Protein AF-A0A8B6HFY7-F1 (afdb_monomer)

Mean predicted aligned error: 15.58 Å

Foldseek 3Di:
DPVVVVVVCVVCVPVVVVVLVVLQVVQQPDFDDDPNDGHDRPDGDPVSSVCVVVVVVVVVVVVVVVVVVVVVVVCVVVVVCVVVVVVVVVVVVVVVVVVVCVVVVVVVVVVVVVVPD

Solvent-accessible surface area (backbone atoms only — not comparable to full-atom values): 6717 Å² total; per-residue (Å²): 142,57,69,69,58,52,55,53,48,58,65,46,63,53,57,49,58,51,52,53,50,54,55,54,63,74,31,48,75,41,65,38,68,63,84,98,38,87,51,61,70,72,41,66,43,67,68,61,46,51,51,52,53,52,48,51,54,50,49,51,51,50,51,50,50,49,50,52,51,49,51,49,54,50,46,66,70,47,51,79,58,54,58,58,62,57,51,54,56,53,53,55,50,53,56,52,49,52,52,52,52,55,51,50,56,52,52,60,55,58,59,60,68,66,76,80,116

Radius of gyration: 33.0 Å; Cα contacts (8 Å, |Δi|>4): 40; chains: 1; bounding box: 89×26×72 Å

pLDDT: mean 79.04, std 12.23, range [49.28, 96.94]

Sequence (117 aa):
MGLQSTVVSLLAAIPIPIIFGKIIDTTCLIWSSGHNKKGACALYNIEDLRFRMVGTAILYKFVALGFTLLALKLVWNINDWGDLWKGKSLRKNEDEVKLVVSANGHDANKGRQNEDK

Structure (mmCIF, N/CA/C/O backbone):
data_AF-A0A8B6HFY7-F1
#
_entry.id   AF-A0A8B6HFY7-F1
#
loop_
_atom_site.group_PDB
_atom_site.id
_atom_site.type_symbol
_atom_site.label_atom_id
_atom_site.label_alt_id
_atom_site.label_comp_id
_atom_site.label_asym_id
_atom_site.label_entity_id
_atom_site.label_seq_id
_atom_site.pdbx_PDB_ins_code
_atom_site.Cartn_x
_atom_site.Cartn_y
_atom_site.Cartn_z
_atom_site.occupancy
_atom_site.B_iso_or_equiv
_atom_site.auth_seq_id
_atom_site.auth_comp_id
_atom_site.auth_asym_id
_atom_site.auth_atom_id
_atom_site.pdbx_PDB_model_num
ATOM 1 N N . MET A 1 1 ? 22.810 1.711 -3.690 1.00 63.22 1 MET A N 1
ATOM 2 C CA . MET A 1 1 ? 21.508 1.265 -3.148 1.00 63.22 1 MET A CA 1
ATOM 3 C C . MET A 1 1 ? 21.465 1.614 -1.664 1.00 63.22 1 MET A C 1
ATOM 5 O O . MET A 1 1 ? 22.019 0.881 -0.866 1.00 63.22 1 MET A O 1
ATOM 9 N N . GLY A 1 2 ? 20.948 2.780 -1.282 1.00 78.00 2 GLY A N 1
ATOM 10 C CA . GLY A 1 2 ? 20.935 3.198 0.131 1.00 78.00 2 GLY A CA 1
ATOM 11 C C . GLY A 1 2 ? 19.910 4.298 0.353 1.00 78.00 2 GLY A C 1
ATOM 12 O O . GLY A 1 2 ? 18.878 4.069 0.968 1.00 78.00 2 GLY A O 1
ATOM 13 N N . LEU A 1 3 ? 20.110 5.437 -0.312 1.00 82.06 3 LEU A N 1
ATOM 14 C CA . LEU A 1 3 ? 19.183 6.569 -0.261 1.00 82.06 3 LEU A CA 1
ATOM 15 C C . LEU A 1 3 ? 17.775 6.234 -0.792 1.00 82.06 3 LEU A C 1
ATOM 17 O O . LEU A 1 3 ? 16.782 6.644 -0.201 1.00 82.06 3 LEU A O 1
ATOM 21 N N . GLN A 1 4 ? 17.678 5.440 -1.866 1.00 82.00 4 GLN A N 1
ATOM 22 C CA . GLN A 1 4 ? 16.394 5.033 -2.453 1.00 82.00 4 GLN A CA 1
ATOM 23 C C . GLN A 1 4 ? 15.517 4.252 -1.461 1.00 82.00 4 GLN A C 1
ATOM 25 O O . GLN A 1 4 ? 14.312 4.476 -1.409 1.00 82.00 4 GLN A O 1
ATOM 30 N N . SER A 1 5 ? 16.112 3.376 -0.645 1.00 80.75 5 SER A N 1
ATOM 31 C CA . SER A 1 5 ? 15.367 2.627 0.371 1.00 80.75 5 SER A CA 1
ATOM 32 C C . SER A 1 5 ? 14.883 3.548 1.487 1.00 80.75 5 SER A C 1
ATOM 34 O O . SER A 1 5 ? 13.749 3.420 1.932 1.00 80.75 5 SER A O 1
ATOM 36 N N . THR A 1 6 ? 15.713 4.499 1.921 1.00 84.44 6 THR A N 1
ATOM 37 C CA . THR A 1 6 ? 15.365 5.426 3.003 1.00 84.44 6 THR A CA 1
ATOM 38 C C . THR A 1 6 ? 14.215 6.351 2.612 1.00 84.44 6 THR A C 1
ATOM 40 O O . THR A 1 6 ? 13.288 6.535 3.396 1.00 84.44 6 THR A O 1
ATOM 43 N N . VAL A 1 7 ? 14.231 6.888 1.386 1.00 83.88 7 VAL A N 1
ATOM 44 C CA . VAL A 1 7 ? 13.169 7.774 0.877 1.00 83.88 7 VAL A CA 1
ATOM 45 C C . VAL A 1 7 ? 11.838 7.029 0.753 1.00 83.88 7 VAL A C 1
ATOM 47 O O . VAL A 1 7 ? 10.808 7.543 1.181 1.00 83.88 7 VAL A O 1
ATOM 50 N N . VAL A 1 8 ? 11.851 5.795 0.239 1.00 81.75 8 VAL A N 1
ATOM 51 C CA . VAL A 1 8 ? 10.641 4.961 0.154 1.00 81.75 8 VAL A CA 1
ATOM 52 C C . VAL A 1 8 ? 10.100 4.632 1.548 1.00 81.75 8 VAL A C 1
ATOM 54 O O . VAL A 1 8 ? 8.897 4.742 1.769 1.00 81.75 8 VAL A O 1
ATOM 57 N N . SER A 1 9 ? 10.968 4.300 2.507 1.00 82.19 9 SER A N 1
ATOM 58 C CA . SER A 1 9 ? 10.559 4.035 3.890 1.00 82.19 9 SER A CA 1
ATOM 59 C C . SER A 1 9 ? 9.958 5.263 4.572 1.00 82.19 9 SER A C 1
ATOM 61 O O . SER A 1 9 ? 8.936 5.133 5.235 1.00 82.19 9 SER A O 1
ATOM 63 N N . LEU A 1 10 ? 10.531 6.456 4.384 1.00 84.50 10 LEU A N 1
ATOM 64 C CA . LEU A 1 10 ? 9.985 7.715 4.914 1.00 84.50 10 LEU A CA 1
ATOM 65 C C . LEU A 1 10 ? 8.591 8.012 4.351 1.00 84.50 10 LEU A C 1
ATOM 67 O O . LEU A 1 10 ? 7.672 8.345 5.099 1.00 84.50 10 LEU A O 1
ATOM 71 N N . LEU A 1 11 ? 8.421 7.846 3.040 1.00 78.19 11 LEU A N 1
ATOM 72 C CA . LEU A 1 11 ? 7.145 8.082 2.371 1.00 78.19 11 LEU A CA 1
ATOM 73 C C . LEU A 1 11 ? 6.101 7.008 2.681 1.00 78.19 11 LEU A C 1
ATOM 75 O O . LEU A 1 11 ? 4.919 7.314 2.628 1.00 78.19 11 LEU A O 1
ATOM 79 N N . ALA A 1 12 ? 6.501 5.780 3.014 1.00 79.69 12 ALA A N 1
ATOM 80 C CA . ALA A 1 12 ? 5.594 4.717 3.446 1.00 79.69 12 ALA A CA 1
ATOM 81 C C . ALA A 1 12 ? 5.246 4.815 4.944 1.00 79.69 12 ALA A C 1
ATOM 83 O O .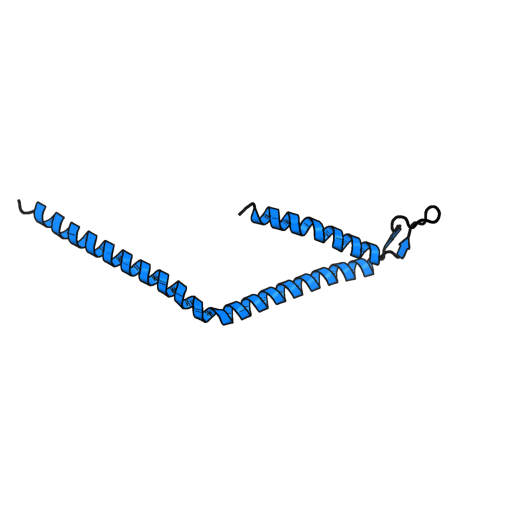 ALA A 1 12 ? 4.124 4.500 5.340 1.00 79.69 12 ALA A O 1
ATOM 84 N N . ALA A 1 13 ? 6.168 5.300 5.777 1.00 79.56 13 ALA A N 1
ATOM 85 C CA . ALA A 1 13 ? 6.014 5.352 7.229 1.00 79.56 13 ALA A CA 1
ATOM 86 C C . ALA A 1 13 ? 4.933 6.325 7.714 1.00 79.56 13 ALA A C 1
ATOM 88 O O . ALA A 1 13 ? 4.457 6.164 8.827 1.00 79.56 13 ALA A O 1
ATOM 89 N N . ILE A 1 14 ? 4.536 7.315 6.914 1.00 84.00 14 ILE A N 1
ATOM 90 C CA . ILE A 1 14 ? 3.477 8.280 7.252 1.00 84.00 14 ILE A CA 1
ATOM 91 C C . ILE A 1 14 ? 2.075 7.799 6.823 1.00 84.00 14 ILE A C 1
ATOM 93 O O . ILE A 1 14 ? 1.173 7.779 7.661 1.00 84.00 14 ILE A O 1
ATOM 97 N N . PRO A 1 15 ? 1.829 7.380 5.566 1.00 79.56 15 PRO A N 1
ATOM 98 C CA . PRO A 1 15 ? 0.497 6.972 5.128 1.00 79.56 15 PRO A CA 1
ATOM 99 C C . PRO A 1 15 ? 0.028 5.683 5.801 1.00 79.56 15 PRO A C 1
ATOM 101 O O . PRO A 1 15 ? -1.166 5.549 6.051 1.00 79.56 15 PRO A O 1
ATOM 104 N N . ILE A 1 16 ? 0.938 4.761 6.136 1.00 81.19 16 ILE A N 1
ATOM 105 C CA . ILE A 1 16 ? 0.596 3.510 6.824 1.00 81.19 16 ILE A CA 1
ATOM 106 C C . ILE A 1 16 ? -0.106 3.803 8.166 1.00 81.19 16 ILE A C 1
ATOM 108 O O . ILE A 1 16 ? -1.292 3.497 8.276 1.00 81.19 16 ILE A O 1
ATOM 112 N N . PRO A 1 17 ? 0.519 4.449 9.168 1.00 82.19 17 PRO A N 1
ATOM 113 C CA . PRO A 1 17 ? -0.126 4.694 10.458 1.00 82.19 17 PRO A CA 1
ATOM 114 C C . PRO A 1 17 ? -1.361 5.596 10.360 1.00 82.19 17 PRO A C 1
ATOM 116 O O . PRO A 1 17 ? -2.282 5.420 11.151 1.00 82.19 17 PRO A O 1
ATOM 119 N N . ILE A 1 18 ? -1.439 6.505 9.380 1.00 87.00 18 ILE A N 1
ATOM 120 C CA . ILE A 1 18 ? -2.642 7.326 9.161 1.00 87.00 18 ILE A CA 1
ATOM 121 C C . ILE A 1 18 ? -3.816 6.460 8.691 1.00 87.00 18 ILE A C 1
ATOM 123 O O . ILE A 1 18 ? -4.915 6.556 9.236 1.00 87.00 18 ILE A O 1
ATOM 127 N N . ILE A 1 19 ? -3.600 5.604 7.689 1.00 86.69 19 ILE A N 1
ATOM 128 C CA . ILE A 1 19 ? -4.642 4.716 7.161 1.00 86.69 19 ILE A CA 1
ATOM 129 C C . ILE A 1 19 ? -5.064 3.711 8.235 1.00 86.69 19 ILE A C 1
ATOM 131 O O . ILE A 1 19 ? -6.259 3.550 8.478 1.00 86.69 19 ILE A O 1
ATOM 135 N N . PHE A 1 20 ? -4.101 3.089 8.922 1.00 85.00 20 PHE A N 1
ATOM 136 C CA . PHE A 1 20 ? -4.384 2.165 10.021 1.00 85.00 20 PHE A CA 1
ATOM 137 C C . PHE A 1 20 ? -5.141 2.854 11.162 1.00 85.00 20 PHE A C 1
ATOM 139 O O . PHE A 1 20 ? -6.127 2.301 11.643 1.00 85.00 20 PHE A O 1
ATOM 146 N N . GLY A 1 21 ? -4.765 4.084 11.528 1.00 87.81 21 GLY A N 1
ATOM 147 C CA . GLY A 1 21 ? -5.483 4.882 12.522 1.00 87.81 21 GLY A CA 1
ATOM 148 C C . GLY A 1 21 ? -6.943 5.119 12.134 1.00 87.81 21 GLY A C 1
ATOM 149 O O . GLY A 1 21 ? -7.841 4.845 12.924 1.00 87.81 21 GLY A O 1
ATOM 150 N N . LYS A 1 22 ? -7.206 5.518 10.880 1.00 86.94 22 LYS A N 1
ATOM 151 C CA . LYS A 1 22 ? -8.583 5.708 10.390 1.00 86.94 22 LYS A CA 1
ATOM 152 C C . LYS A 1 22 ? -9.382 4.406 10.335 1.00 86.94 22 LYS A C 1
ATOM 154 O O . LYS A 1 22 ? -10.572 4.422 10.631 1.00 86.94 22 LYS A O 1
ATOM 159 N N . ILE A 1 23 ? -8.763 3.286 9.957 1.00 87.81 23 ILE A N 1
ATOM 160 C CA . ILE A 1 23 ? -9.435 1.978 9.943 1.00 87.81 23 ILE A CA 1
ATOM 161 C C . ILE A 1 23 ? -9.868 1.593 11.361 1.00 87.81 23 ILE A C 1
ATOM 163 O O . ILE A 1 23 ? -11.017 1.196 11.554 1.00 87.81 23 ILE A O 1
ATOM 167 N N . ILE A 1 24 ? -8.994 1.766 12.353 1.00 87.44 24 ILE A N 1
ATOM 168 C CA . ILE A 1 24 ? -9.299 1.448 13.753 1.00 87.44 24 ILE A CA 1
ATOM 169 C C . ILE A 1 24 ? -10.468 2.305 14.258 1.00 87.44 24 ILE A C 1
ATOM 171 O O . ILE A 1 24 ? -11.435 1.751 14.785 1.00 87.44 24 ILE A O 1
ATOM 175 N N . ASP A 1 25 ? -10.441 3.616 13.999 1.00 86.56 25 ASP A N 1
ATOM 176 C CA . ASP A 1 25 ? -11.520 4.553 14.346 1.00 86.56 25 ASP A CA 1
ATOM 177 C C . ASP A 1 25 ? -12.892 4.104 13.806 1.00 86.56 25 ASP A C 1
ATOM 179 O O . ASP A 1 25 ? -13.904 4.182 14.503 1.00 86.56 25 ASP A O 1
ATOM 183 N N . THR A 1 26 ? -12.936 3.560 12.583 1.00 86.06 26 THR A N 1
ATOM 184 C CA . THR A 1 26 ? -14.194 3.098 11.966 1.00 86.06 26 THR A CA 1
ATOM 185 C C . THR A 1 26 ? -14.778 1.818 12.567 1.00 86.06 26 THR A C 1
ATOM 187 O O . THR A 1 26 ? -15.945 1.524 12.325 1.00 86.06 26 THR A O 1
ATOM 190 N N . THR A 1 27 ? -13.989 1.061 13.334 1.00 88.69 27 THR A N 1
ATOM 191 C CA . THR A 1 27 ? -14.423 -0.185 14.003 1.00 88.69 27 THR A CA 1
ATOM 192 C C . THR A 1 27 ? -14.783 0.022 15.473 1.00 88.69 27 THR A C 1
ATOM 194 O O . THR A 1 27 ? -15.023 -0.946 16.202 1.00 88.69 27 THR A O 1
ATOM 197 N N . CYS A 1 28 ? -14.807 1.279 15.924 1.00 87.88 28 CYS A N 1
ATOM 198 C CA . CYS A 1 28 ? -15.136 1.615 17.297 1.00 87.88 28 CYS A CA 1
ATOM 199 C C . CYS A 1 28 ? -16.604 1.296 17.611 1.00 87.88 28 CYS A C 1
ATOM 201 O O . CYS A 1 28 ? -17.514 1.839 16.984 1.00 87.88 28 CYS A O 1
ATOM 203 N N . LEU A 1 29 ? -16.826 0.438 18.609 1.00 84.12 29 LEU A N 1
ATOM 204 C CA . LEU A 1 29 ? -18.156 0.078 19.102 1.00 84.12 29 LEU A CA 1
ATOM 205 C C . LEU A 1 29 ? -18.608 1.024 20.215 1.00 84.12 29 LEU A C 1
ATOM 207 O O . LEU A 1 29 ? -19.761 1.449 20.230 1.00 84.12 29 LEU A O 1
ATOM 211 N N . ILE A 1 30 ? -17.704 1.360 21.145 1.00 82.38 30 ILE A N 1
ATOM 212 C CA . ILE A 1 30 ? -18.018 2.235 22.275 1.00 82.38 30 ILE A CA 1
ATOM 213 C C . ILE A 1 30 ? -16.942 3.297 22.496 1.00 82.38 30 ILE A C 1
ATOM 215 O O . ILE A 1 3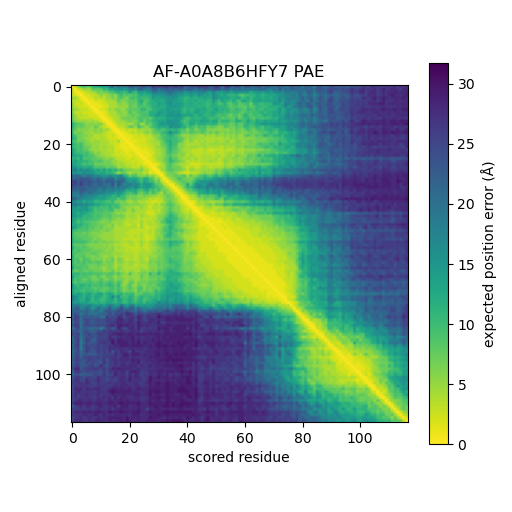0 ? -15.744 3.016 22.609 1.00 82.38 30 ILE A O 1
ATOM 219 N N . TRP A 1 31 ? -17.399 4.542 22.582 1.00 84.12 31 TRP A N 1
ATOM 220 C CA . TRP A 1 31 ? -16.568 5.706 22.857 1.00 84.12 31 TRP A CA 1
ATOM 221 C C . TRP A 1 31 ? -16.523 5.957 24.359 1.00 84.12 31 TRP A C 1
ATOM 223 O O . TRP A 1 31 ? -17.574 6.072 24.995 1.00 84.12 31 TRP A O 1
ATOM 233 N N . SER A 1 32 ? -15.322 6.087 24.928 1.00 72.81 32 SER A N 1
ATOM 234 C CA . SER A 1 32 ? -15.187 6.514 26.319 1.00 72.81 32 SER A CA 1
ATOM 235 C C . SER A 1 32 ? -15.663 7.961 26.435 1.00 72.81 32 SER A C 1
ATOM 237 O O . SER A 1 32 ? -15.035 8.881 25.909 1.00 72.81 32 SER A O 1
ATOM 239 N N . SER A 1 33 ? -16.819 8.164 27.064 1.00 67.94 33 SER A N 1
ATOM 240 C CA . SER A 1 33 ? -17.423 9.485 27.245 1.00 67.94 33 SER A CA 1
ATOM 241 C C . SER A 1 33 ? -17.114 9.991 28.651 1.00 67.94 33 SER A C 1
ATOM 243 O O . SER A 1 33 ? -17.881 9.789 29.588 1.00 67.94 33 SER A O 1
ATOM 245 N N . GLY A 1 34 ? -15.963 10.644 28.804 1.00 62.47 34 GLY A N 1
ATOM 246 C CA . GLY A 1 34 ? -15.659 11.452 29.981 1.00 62.47 34 GLY A CA 1
ATOM 247 C C . GLY A 1 34 ? -16.247 12.849 29.798 1.00 62.47 34 GLY A C 1
ATOM 248 O O . GLY A 1 34 ? -15.827 13.571 28.899 1.00 62.47 34 GLY A O 1
ATOM 249 N N . HIS A 1 35 ? -17.226 13.215 30.631 1.00 56.06 35 HIS A N 1
ATOM 250 C CA . HIS A 1 35 ? -17.803 14.562 30.747 1.00 56.06 35 HIS A CA 1
ATOM 251 C C . HIS A 1 35 ? -18.140 15.227 29.390 1.00 56.06 35 HIS A C 1
ATOM 253 O O . HIS A 1 35 ? -17.449 16.133 28.932 1.00 56.06 35 HIS A O 1
ATOM 259 N N . ASN A 1 36 ? -19.214 14.768 28.733 1.00 64.88 36 ASN A N 1
ATOM 260 C CA . ASN A 1 36 ? -19.798 15.368 27.516 1.00 64.88 36 ASN A CA 1
ATOM 261 C C . ASN A 1 36 ? -18.859 15.552 26.299 1.00 64.88 36 ASN A C 1
ATOM 263 O O . ASN A 1 36 ? -19.234 16.222 25.336 1.00 64.88 36 ASN A O 1
ATOM 267 N N . LYS A 1 37 ? -17.665 14.945 26.289 1.00 71.00 37 LYS A N 1
ATOM 268 C CA . LYS A 1 37 ? -16.734 14.960 25.149 1.00 71.00 37 LYS A CA 1
ATOM 269 C C . LYS A 1 37 ? -16.439 13.535 24.676 1.00 71.00 37 LYS A C 1
ATOM 271 O O . LYS A 1 37 ? -16.304 12.623 25.490 1.00 71.00 37 LYS A O 1
ATOM 276 N N . LYS A 1 38 ? -16.328 13.345 23.354 1.00 73.25 38 LYS A N 1
ATOM 277 C CA . LYS A 1 38 ? -15.883 12.074 22.755 1.00 73.25 38 LYS A CA 1
ATOM 278 C C . LYS A 1 38 ? -14.401 11.872 23.097 1.00 73.25 38 LYS A C 1
ATOM 280 O O . LYS A 1 38 ? -13.567 12.639 22.623 1.00 73.25 38 LYS A O 1
ATOM 285 N N . GLY A 1 39 ? -14.097 10.908 23.965 1.00 78.50 39 GLY A N 1
ATOM 286 C CA . GLY A 1 39 ? -12.732 10.506 24.312 1.00 78.50 39 GLY A CA 1
ATOM 287 C C . GLY A 1 39 ? -12.174 9.448 23.355 1.00 78.50 39 GLY A C 1
ATOM 288 O O . GLY A 1 39 ? -12.640 9.312 22.227 1.00 78.50 39 GLY A O 1
ATOM 289 N N . ALA A 1 40 ? -11.178 8.681 23.806 1.00 80.56 40 ALA A N 1
ATOM 290 C CA . ALA A 1 40 ? -10.643 7.554 23.040 1.00 80.56 40 ALA A CA 1
ATOM 291 C C . ALA A 1 40 ? -11.660 6.398 22.932 1.00 80.56 40 ALA A C 1
ATOM 293 O O . ALA A 1 40 ? -12.518 6.216 23.804 1.00 80.56 40 ALA A O 1
ATOM 294 N N . CYS A 1 41 ? -11.551 5.597 21.870 1.00 84.62 41 CYS A N 1
ATOM 295 C CA . CYS A 1 41 ? -12.349 4.384 21.725 1.00 84.62 41 CYS A CA 1
ATOM 296 C C . CYS A 1 41 ? -11.959 3.357 22.800 1.00 84.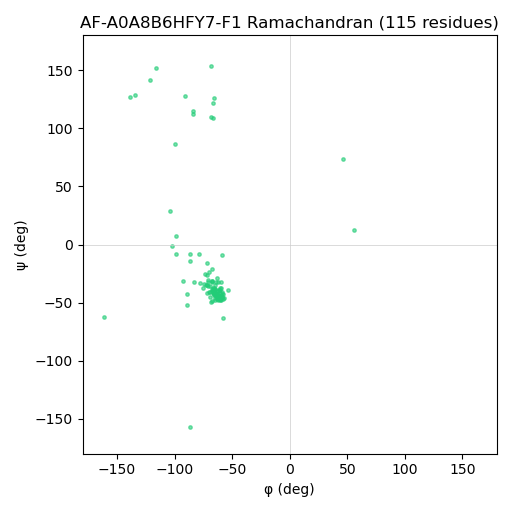62 41 CYS A C 1
ATOM 298 O O . CYS A 1 41 ? -10.782 3.022 22.929 1.00 84.62 41 CYS A O 1
ATOM 300 N N . ALA A 1 42 ? -12.932 2.858 23.566 1.00 80.94 42 ALA A N 1
ATOM 301 C CA . ALA A 1 42 ? -12.682 1.888 24.636 1.00 80.94 42 ALA A CA 1
ATOM 302 C C . ALA A 1 42 ? -12.828 0.436 24.160 1.00 80.94 42 ALA A C 1
ATOM 304 O O . ALA A 1 42 ? -12.144 -0.448 24.671 1.00 80.94 42 ALA A O 1
ATOM 305 N N . LEU A 1 43 ? -13.709 0.188 23.183 1.00 85.31 43 LEU A N 1
ATOM 306 C CA . LEU A 1 43 ? -13.991 -1.152 22.672 1.00 85.31 43 LEU A CA 1
ATOM 307 C C . LEU A 1 43 ? -14.134 -1.139 21.148 1.00 85.31 43 LEU A C 1
ATOM 309 O O . LEU A 1 43 ? -14.942 -0.386 20.602 1.00 85.31 43 LEU A O 1
ATOM 313 N N . TYR A 1 44 ? -13.371 -2.003 20.481 1.00 85.81 44 TYR A N 1
ATOM 314 C CA . TYR A 1 44 ? -13.353 -2.181 19.028 1.00 85.81 44 TYR A CA 1
ATOM 315 C C . TYR A 1 44 ? -13.825 -3.588 18.641 1.00 85.81 44 TYR A C 1
ATOM 317 O O . TYR A 1 44 ? -13.670 -4.539 19.408 1.00 85.81 44 TYR A O 1
ATOM 325 N N . ASN A 1 45 ? -14.395 -3.732 17.443 1.00 88.50 45 ASN A N 1
ATOM 326 C CA . ASN A 1 45 ? -14.790 -5.037 16.914 1.00 88.50 45 ASN A CA 1
ATOM 327 C C . ASN A 1 45 ? -13.596 -5.739 16.2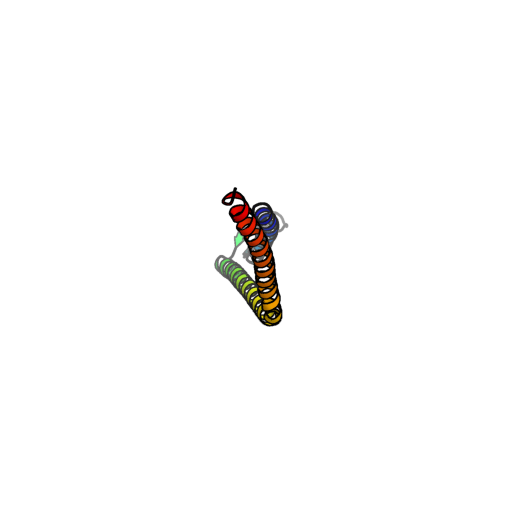38 1.00 88.50 45 ASN A C 1
ATOM 329 O O . ASN A 1 45 ? -13.133 -5.294 15.189 1.00 88.50 45 ASN A O 1
ATOM 333 N N . ILE A 1 46 ? -13.111 -6.847 16.816 1.00 87.62 46 ILE A N 1
ATOM 334 C CA . ILE A 1 46 ? -11.978 -7.623 16.276 1.00 87.62 46 ILE A CA 1
ATOM 335 C C . ILE A 1 46 ? -12.279 -8.188 14.877 1.00 87.62 46 ILE A C 1
ATOM 337 O O . ILE A 1 46 ? -11.388 -8.196 14.025 1.00 87.62 46 ILE A O 1
ATOM 341 N N . GLU A 1 47 ? -13.501 -8.658 14.628 1.00 90.75 47 GLU A N 1
ATOM 342 C CA . GLU A 1 47 ? -13.862 -9.310 13.362 1.00 90.75 47 GLU A CA 1
ATOM 343 C C . GLU A 1 47 ? -13.874 -8.301 12.209 1.00 90.75 47 GLU A C 1
ATOM 345 O O . GLU A 1 47 ? -13.260 -8.521 11.162 1.00 90.75 47 GLU A O 1
ATOM 350 N N . ASP A 1 48 ? -14.483 -7.136 12.439 1.00 87.19 48 ASP A N 1
ATOM 351 C CA . ASP A 1 48 ? -14.543 -6.068 11.437 1.00 87.19 48 ASP A CA 1
ATOM 352 C C . ASP A 1 48 ? -13.156 -5.444 11.193 1.00 87.19 48 ASP A C 1
ATOM 354 O O . ASP A 1 48 ? -12.774 -5.146 10.059 1.00 87.19 48 ASP A O 1
ATOM 358 N N . LEU A 1 49 ? -12.338 -5.333 12.245 1.00 88.38 49 LEU A N 1
ATOM 359 C CA . LEU A 1 49 ? -10.949 -4.890 12.137 1.00 88.38 49 LEU A CA 1
ATOM 360 C C . LEU A 1 49 ? -10.125 -5.825 11.240 1.00 88.38 49 LEU A C 1
ATOM 362 O O . LEU A 1 49 ? -9.416 -5.358 10.343 1.00 88.38 49 LEU A O 1
ATOM 366 N N . ARG A 1 50 ? -10.233 -7.144 11.441 1.00 91.81 50 ARG A N 1
ATOM 367 C CA . ARG A 1 50 ? -9.542 -8.149 10.616 1.00 91.81 50 ARG A CA 1
ATOM 368 C C . ARG A 1 50 ? -9.967 -8.056 9.158 1.00 91.81 50 ARG A C 1
ATOM 370 O O . ARG A 1 50 ? -9.102 -8.003 8.283 1.00 91.81 50 ARG A O 1
ATOM 377 N N . PHE A 1 51 ? -11.270 -7.988 8.899 1.00 92.19 51 PHE A N 1
ATOM 378 C CA . PHE A 1 51 ? -11.793 -7.912 7.540 1.00 92.19 51 PHE A CA 1
ATOM 379 C C . PHE A 1 51 ? -11.297 -6.660 6.805 1.00 92.19 51 PHE A C 1
ATOM 381 O O . PHE A 1 51 ? -10.815 -6.757 5.677 1.00 92.19 51 PHE A O 1
ATOM 388 N N . ARG A 1 52 ? -11.312 -5.491 7.458 1.00 90.38 52 ARG A N 1
ATOM 389 C CA . ARG A 1 52 ? -10.822 -4.233 6.866 1.00 90.38 52 ARG A CA 1
ATOM 390 C C . ARG A 1 52 ? -9.316 -4.239 6.610 1.00 90.38 52 ARG A C 1
ATOM 392 O O . ARG A 1 52 ? -8.877 -3.777 5.554 1.00 90.38 52 ARG A O 1
ATOM 399 N N . MET A 1 53 ? -8.514 -4.773 7.534 1.00 89.50 53 MET A N 1
ATOM 400 C CA . MET A 1 53 ? -7.061 -4.877 7.347 1.00 89.50 53 MET A CA 1
ATOM 401 C C . MET A 1 53 ? -6.705 -5.827 6.199 1.00 89.50 53 MET A C 1
ATOM 403 O O . MET A 1 53 ? -5.930 -5.463 5.313 1.00 89.50 53 MET A O 1
ATOM 407 N N . VAL A 1 54 ? -7.307 -7.021 6.177 1.00 92.81 54 VAL A N 1
ATOM 408 C CA . VAL A 1 54 ? -7.083 -8.012 5.114 1.00 92.81 54 VAL A CA 1
ATOM 409 C C . VAL A 1 54 ? -7.603 -7.491 3.774 1.00 92.81 54 VAL A C 1
ATOM 411 O O . VAL A 1 54 ? -6.893 -7.582 2.775 1.00 92.81 54 VAL A O 1
ATOM 414 N N . GLY A 1 55 ? -8.778 -6.860 3.748 1.00 93.00 55 GLY A N 1
ATOM 415 C CA . GLY A 1 55 ? -9.334 -6.225 2.553 1.00 93.00 55 GLY A CA 1
ATOM 416 C C . GLY A 1 55 ? -8.414 -5.146 1.976 1.00 93.00 55 GLY A C 1
ATOM 417 O O . GLY A 1 55 ? -8.165 -5.125 0.772 1.00 93.00 55 GLY A O 1
ATOM 418 N N . THR A 1 56 ? -7.825 -4.305 2.832 1.00 90.56 56 THR A N 1
ATOM 419 C CA . THR A 1 56 ? -6.855 -3.275 2.416 1.00 90.56 56 THR A CA 1
ATOM 420 C C . THR A 1 56 ? -5.581 -3.899 1.844 1.00 90.56 56 THR A C 1
ATOM 422 O O . THR A 1 56 ? -5.079 -3.455 0.809 1.00 90.56 56 THR A O 1
ATOM 425 N N . ALA A 1 57 ? -5.068 -4.961 2.473 1.00 90.88 57 ALA A N 1
ATOM 426 C CA . ALA A 1 57 ? -3.898 -5.680 1.979 1.00 90.88 57 ALA A CA 1
ATOM 427 C C . ALA A 1 57 ? -4.165 -6.319 0.608 1.00 90.88 57 ALA A C 1
ATOM 429 O O . ALA A 1 57 ? -3.355 -6.177 -0.307 1.00 90.88 57 ALA A O 1
ATOM 430 N N . ILE A 1 58 ? -5.315 -6.975 0.445 1.00 95.44 58 ILE A N 1
ATOM 431 C CA . ILE A 1 58 ? -5.740 -7.585 -0.817 1.00 95.44 58 ILE A CA 1
ATOM 432 C C . ILE A 1 58 ? -5.868 -6.520 -1.912 1.00 95.44 58 ILE A C 1
ATOM 434 O O . ILE A 1 58 ? -5.308 -6.690 -2.995 1.00 95.44 58 ILE A O 1
ATOM 438 N N . LEU A 1 59 ? -6.520 -5.390 -1.624 1.00 94.12 59 LEU A N 1
ATOM 439 C CA . LEU A 1 59 ? -6.645 -4.272 -2.561 1.00 94.12 59 LEU A CA 1
ATOM 440 C C . LEU A 1 59 ? -5.273 -3.761 -3.018 1.00 94.12 59 LEU A C 1
ATOM 442 O O . LEU A 1 59 ? -5.047 -3.597 -4.216 1.00 94.12 59 LEU A O 1
ATOM 446 N N . TYR A 1 60 ? -4.333 -3.570 -2.089 1.00 91.56 60 TYR A N 1
ATOM 447 C CA . TYR A 1 60 ? -2.968 -3.168 -2.425 1.00 91.56 60 TYR A CA 1
ATOM 448 C C . TYR A 1 60 ? -2.287 -4.172 -3.367 1.00 91.56 60 TYR A C 1
ATOM 450 O O . TYR A 1 60 ? -1.628 -3.770 -4.327 1.00 91.56 60 TYR A O 1
ATOM 458 N N . LYS A 1 61 ? -2.478 -5.480 -3.146 1.00 91.31 61 LYS A N 1
ATOM 459 C CA . LYS A 1 61 ? -1.942 -6.523 -4.037 1.00 91.31 61 LYS A CA 1
ATOM 460 C C . LYS A 1 61 ? -2.578 -6.480 -5.422 1.00 91.31 61 LYS A C 1
ATOM 462 O O . LYS A 1 61 ? -1.852 -6.619 -6.402 1.00 91.31 61 LYS A O 1
ATOM 467 N N . PHE A 1 62 ? -3.880 -6.225 -5.523 1.00 96.94 62 PHE A N 1
ATOM 468 C CA . PHE A 1 62 ? -4.548 -6.050 -6.814 1.00 96.94 62 PHE A CA 1
ATOM 469 C C . PHE A 1 62 ? -4.063 -4.809 -7.567 1.00 96.94 62 PHE A C 1
ATOM 471 O O . PHE A 1 62 ? -3.813 -4.897 -8.765 1.00 96.94 62 PHE A O 1
ATOM 478 N N . VAL A 1 63 ? -3.869 -3.678 -6.884 1.00 95.44 63 VAL A N 1
ATOM 479 C CA . VAL A 1 63 ? -3.315 -2.458 -7.497 1.00 95.44 63 VAL A CA 1
ATOM 480 C C . VAL A 1 63 ? -1.889 -2.700 -7.992 1.00 95.44 63 VAL A C 1
ATOM 482 O O . VAL A 1 63 ? -1.566 -2.350 -9.126 1.00 95.44 63 VAL A O 1
ATOM 485 N N . ALA A 1 64 ? -1.052 -3.345 -7.175 1.00 92.56 64 ALA A N 1
ATOM 486 C CA . ALA A 1 64 ? 0.304 -3.719 -7.562 1.00 92.56 64 ALA A CA 1
ATOM 487 C C . ALA A 1 64 ? 0.307 -4.654 -8.781 1.00 92.56 64 ALA A C 1
ATOM 489 O O . ALA A 1 64 ? 1.012 -4.382 -9.748 1.00 92.56 64 ALA A O 1
ATOM 490 N N . LEU A 1 65 ? -0.528 -5.700 -8.776 1.00 95.88 65 LEU A N 1
ATOM 491 C CA . LEU A 1 65 ? -0.694 -6.595 -9.922 1.00 95.88 65 LEU A CA 1
ATOM 492 C C . LEU A 1 65 ? -1.158 -5.837 -11.166 1.00 95.88 65 LEU A C 1
ATOM 494 O O . LEU A 1 65 ? -0.582 -6.022 -12.232 1.00 95.88 65 LEU A O 1
ATOM 498 N N . GLY A 1 66 ? -2.144 -4.949 -11.043 1.00 96.12 66 GLY A N 1
ATOM 499 C CA . GLY A 1 66 ? -2.621 -4.117 -12.145 1.00 96.12 66 GLY A CA 1
ATOM 500 C C . GLY A 1 66 ? -1.515 -3.239 -12.731 1.00 96.12 66 GLY A C 1
ATOM 501 O O . GLY A 1 66 ? -1.343 -3.205 -13.947 1.00 96.12 66 GLY A O 1
ATOM 502 N N . PHE A 1 67 ? -0.714 -2.588 -11.882 1.00 94.56 67 PHE A N 1
ATOM 503 C CA . PHE A 1 67 ? 0.431 -1.789 -12.320 1.00 94.56 67 PHE A CA 1
ATOM 504 C C . PHE A 1 67 ? 1.495 -2.645 -13.014 1.00 94.56 67 PHE A C 1
ATOM 506 O O . PHE A 1 67 ? 1.992 -2.263 -14.071 1.00 94.56 67 PHE A O 1
ATOM 513 N N . THR A 1 68 ? 1.806 -3.827 -12.477 1.00 91.81 68 THR A N 1
ATOM 514 C CA . THR A 1 68 ? 2.723 -4.776 -13.118 1.00 91.81 68 THR A CA 1
ATOM 515 C C . THR A 1 68 ? 2.191 -5.242 -14.473 1.00 91.81 68 THR A C 1
ATOM 517 O O . THR A 1 68 ? 2.942 -5.249 -15.440 1.00 91.81 68 THR A O 1
ATOM 520 N N . LEU A 1 69 ? 0.904 -5.572 -14.591 1.00 94.69 69 LEU A N 1
ATOM 521 C CA . LEU A 1 69 ? 0.286 -5.986 -15.855 1.00 94.69 69 LEU A CA 1
ATOM 522 C C . LEU A 1 69 ? 0.244 -4.849 -16.882 1.00 94.69 69 LEU A C 1
ATOM 524 O O . LEU A 1 69 ? 0.503 -5.086 -18.059 1.00 94.69 69 LEU A O 1
ATOM 528 N N . LEU A 1 70 ? -0.038 -3.616 -16.453 1.00 94.25 70 LEU A N 1
ATOM 529 C CA . LEU A 1 70 ? 0.035 -2.427 -17.304 1.00 94.25 70 LEU A CA 1
ATOM 530 C C . LEU A 1 70 ? 1.463 -2.179 -17.782 1.00 94.25 70 LEU A C 1
ATOM 532 O O . LEU A 1 70 ? 1.668 -1.980 -18.974 1.00 94.25 70 LEU A O 1
ATOM 536 N N . ALA A 1 71 ? 2.447 -2.246 -16.884 1.00 91.38 71 ALA A N 1
ATOM 537 C CA . ALA A 1 71 ? 3.855 -2.131 -17.237 1.00 91.38 71 ALA A CA 1
ATOM 538 C C . ALA A 1 71 ? 4.268 -3.228 -18.224 1.00 91.38 71 ALA A C 1
ATOM 540 O O . ALA A 1 71 ? 4.906 -2.923 -19.221 1.00 91.38 71 ALA A O 1
ATOM 541 N N . LEU A 1 72 ? 3.842 -4.478 -18.015 1.00 89.88 72 LEU A N 1
ATOM 542 C CA . LEU A 1 72 ? 4.080 -5.566 -18.962 1.00 89.88 72 LEU A CA 1
ATOM 543 C C . LEU A 1 72 ? 3.409 -5.286 -20.310 1.00 89.88 72 LEU A C 1
ATOM 545 O O . LEU A 1 72 ? 4.074 -5.373 -21.331 1.00 89.88 72 LEU A O 1
ATOM 549 N N . LYS A 1 73 ? 2.138 -4.876 -20.347 1.00 92.25 73 LYS A N 1
ATOM 550 C CA . LYS A 1 73 ? 1.445 -4.517 -21.596 1.00 92.25 73 LYS A CA 1
ATOM 551 C C . LYS A 1 73 ? 2.160 -3.376 -22.332 1.00 92.25 73 LYS A C 1
ATOM 553 O O . LYS A 1 73 ? 2.310 -3.437 -23.548 1.00 92.25 73 LYS A O 1
ATOM 558 N N . LEU A 1 74 ? 2.614 -2.356 -21.603 1.00 88.62 74 LEU A N 1
ATOM 559 C CA . LEU A 1 74 ? 3.394 -1.245 -22.146 1.00 88.62 74 LEU A CA 1
ATOM 560 C C . LEU A 1 74 ? 4.756 -1.719 -22.657 1.00 88.62 74 LEU A C 1
ATOM 562 O O . LEU A 1 74 ? 5.151 -1.317 -23.739 1.00 88.62 74 LEU A O 1
ATOM 566 N N . VAL A 1 75 ? 5.446 -2.606 -21.938 1.00 86.62 75 VAL A N 1
ATOM 567 C CA . VAL A 1 75 ? 6.720 -3.206 -22.367 1.00 86.62 75 VAL A CA 1
ATOM 568 C C . VAL A 1 75 ? 6.531 -4.050 -23.621 1.00 86.62 75 VAL A C 1
ATOM 570 O O . VAL A 1 75 ? 7.312 -3.907 -24.547 1.00 86.62 75 VAL A O 1
ATOM 573 N N . TRP A 1 76 ? 5.477 -4.861 -23.706 1.00 83.81 76 TRP A N 1
ATOM 574 C CA . TRP A 1 76 ? 5.119 -5.595 -24.923 1.00 83.81 76 TRP A CA 1
ATOM 575 C C . TRP A 1 76 ? 4.817 -4.649 -26.093 1.00 83.81 76 TRP A C 1
ATOM 577 O O . TRP A 1 76 ? 5.223 -4.925 -27.215 1.00 83.81 76 TRP A O 1
ATOM 587 N N . ASN A 1 77 ? 4.170 -3.511 -25.829 1.00 79.69 77 ASN A N 1
ATOM 588 C CA . ASN A 1 77 ? 3.921 -2.467 -26.827 1.00 79.69 77 ASN A CA 1
ATOM 589 C C . ASN A 1 77 ? 5.198 -1.701 -27.233 1.00 79.69 77 ASN A C 1
ATOM 591 O O . ASN A 1 77 ? 5.304 -1.232 -28.358 1.00 79.69 77 ASN A O 1
ATOM 595 N N . ILE A 1 78 ? 6.164 -1.563 -26.321 1.00 74.44 78 ILE A N 1
ATOM 596 C CA . ILE A 1 78 ? 7.465 -0.905 -26.532 1.00 74.44 78 ILE A CA 1
ATOM 597 C C . ILE A 1 78 ? 8.509 -1.881 -27.092 1.00 74.44 78 ILE A C 1
ATOM 599 O O . ILE A 1 78 ? 9.536 -1.425 -27.581 1.00 74.44 78 ILE A O 1
ATOM 603 N N . ASN A 1 79 ? 8.279 -3.198 -27.054 1.00 64.56 79 ASN A N 1
ATOM 604 C CA . ASN A 1 79 ? 9.260 -4.221 -27.437 1.00 64.56 79 ASN A CA 1
ATOM 605 C C . ASN A 1 79 ? 9.755 -4.107 -28.897 1.00 64.56 79 ASN A C 1
ATOM 607 O O . ASN A 1 79 ? 10.754 -4.727 -29.231 1.00 64.56 79 ASN A O 1
ATOM 611 N N . ASP A 1 80 ? 9.150 -3.254 -29.725 1.00 58.38 80 ASP A N 1
ATOM 612 C CA . ASP A 1 80 ? 9.704 -2.781 -31.005 1.00 58.38 80 ASP A CA 1
ATOM 613 C C . ASP A 1 80 ? 11.057 -2.029 -30.857 1.00 58.38 80 ASP A C 1
ATOM 615 O O . ASP A 1 80 ? 11.958 -2.145 -31.681 1.00 58.38 80 ASP A O 1
ATOM 619 N N . TRP A 1 81 ? 11.282 -1.318 -29.746 1.00 51.62 81 TRP A N 1
ATOM 620 C CA . TRP A 1 81 ? 12.508 -0.548 -29.471 1.00 51.62 81 TRP A CA 1
ATOM 621 C C . TRP A 1 81 ? 13.631 -1.372 -28.813 1.00 51.62 81 TRP A C 1
ATOM 623 O O . TRP A 1 81 ? 14.753 -0.878 -28.650 1.00 51.62 81 TRP A O 1
ATOM 633 N N . GLY A 1 82 ? 13.350 -2.617 -28.406 1.00 59.50 82 GLY A N 1
ATOM 634 C CA . GLY A 1 82 ? 14.317 -3.512 -27.755 1.00 59.50 82 GLY A CA 1
ATOM 635 C C . GLY A 1 82 ? 15.449 -3.956 -28.687 1.00 59.50 82 GLY A C 1
ATOM 636 O O . GLY A 1 82 ? 16.605 -4.064 -28.262 1.00 59.50 82 GLY A O 1
ATOM 637 N N . ASP A 1 83 ? 15.155 -4.102 -29.979 1.00 59.22 83 ASP A N 1
ATOM 638 C CA . ASP A 1 83 ? 16.137 -4.479 -31.000 1.00 59.22 83 ASP A CA 1
ATOM 639 C C . ASP A 1 83 ? 17.155 -3.359 -31.283 1.00 59.22 83 ASP A C 1
ATOM 641 O O . ASP A 1 83 ? 18.304 -3.626 -31.646 1.00 59.22 83 ASP A O 1
ATOM 645 N N . LEU A 1 84 ? 16.804 -2.097 -31.005 1.00 67.56 84 LEU A N 1
ATOM 646 C CA . LEU A 1 84 ? 17.695 -0.946 -31.194 1.00 67.56 84 LEU A CA 1
ATOM 647 C C . LEU A 1 84 ? 18.817 -0.876 -30.144 1.00 67.56 84 LEU A C 1
ATOM 649 O O . LEU A 1 84 ? 19.945 -0.479 -30.461 1.00 67.56 84 LEU A O 1
ATOM 653 N N . TRP A 1 85 ? 18.551 -1.280 -28.895 1.00 60.16 85 TRP A N 1
ATOM 654 C CA . TRP A 1 85 ? 19.594 -1.390 -27.863 1.00 60.16 85 TRP A CA 1
ATOM 655 C C . TRP A 1 85 ? 20.491 -2.611 -28.090 1.00 60.16 85 TRP A C 1
ATOM 657 O O . TRP A 1 85 ? 21.702 -2.524 -27.873 1.00 60.16 85 TRP A O 1
ATOM 667 N N . LYS A 1 86 ? 19.926 -3.707 -28.614 1.00 63.28 86 LYS A N 1
ATOM 668 C CA . LYS A 1 86 ? 20.682 -4.898 -29.026 1.00 63.28 86 LYS A CA 1
ATOM 669 C C . LYS A 1 86 ? 21.615 -4.594 -30.210 1.00 63.28 86 LYS A C 1
ATOM 671 O O . LYS A 1 86 ? 22.784 -4.975 -30.180 1.00 63.28 86 LYS A O 1
ATOM 676 N N . GLY A 1 87 ? 21.149 -3.814 -31.191 1.00 58.56 87 GLY A N 1
ATOM 677 C CA . GLY A 1 87 ? 21.929 -3.394 -32.362 1.00 58.56 87 GLY A CA 1
ATOM 678 C C . GLY A 1 87 ? 23.091 -2.438 -32.055 1.00 58.56 87 GLY A C 1
ATOM 679 O O . GLY A 1 87 ? 24.176 -2.586 -32.619 1.00 58.56 87 GLY A O 1
ATOM 680 N N . LYS A 1 88 ? 22.928 -1.489 -31.118 1.00 69.62 88 LYS A N 1
ATOM 681 C CA . LYS A 1 88 ? 24.025 -0.575 -30.726 1.00 69.62 88 LYS A CA 1
ATOM 682 C C . LYS A 1 88 ? 25.176 -1.274 -29.997 1.00 69.62 88 LYS A C 1
ATOM 684 O O . LYS A 1 88 ? 26.317 -0.842 -30.147 1.00 69.62 88 LYS A O 1
ATOM 689 N N . SER A 1 89 ? 24.902 -2.337 -29.238 1.00 67.62 89 SER A N 1
ATOM 690 C CA . SER A 1 89 ? 25.953 -3.091 -28.542 1.00 67.62 89 SER A CA 1
ATOM 691 C C . SER A 1 89 ? 26.810 -3.925 -29.501 1.00 67.62 89 SER A C 1
ATOM 693 O O . SER A 1 89 ? 28.013 -4.034 -29.285 1.00 67.62 89 SER A O 1
ATOM 695 N N . LEU A 1 90 ? 26.218 -4.474 -30.571 1.00 71.50 90 LEU A N 1
ATOM 696 C CA . LEU A 1 90 ? 26.943 -5.247 -31.589 1.00 71.50 90 LEU A CA 1
ATOM 697 C C . LEU A 1 90 ? 27.825 -4.352 -32.472 1.00 71.50 90 LEU A C 1
ATOM 699 O O . LEU A 1 90 ? 28.983 -4.684 -32.703 1.00 71.50 90 LEU A O 1
ATOM 703 N N . ARG A 1 91 ? 27.327 -3.175 -32.889 1.00 75.25 91 ARG A N 1
ATOM 704 C CA . ARG A 1 91 ? 28.118 -2.230 -33.701 1.00 75.25 91 ARG A CA 1
ATOM 705 C C . ARG A 1 91 ? 29.348 -1.706 -32.956 1.00 75.25 91 ARG A C 1
ATOM 707 O O . ARG A 1 91 ? 30.436 -1.701 -33.514 1.00 75.25 91 ARG A O 1
ATOM 714 N N . LYS A 1 92 ? 29.197 -1.368 -31.668 1.00 77.50 92 LYS A N 1
ATOM 715 C CA . LYS A 1 92 ? 30.329 -0.938 -30.833 1.00 77.50 92 LYS A CA 1
ATOM 716 C C . LYS A 1 92 ? 31.419 -2.014 -30.734 1.00 77.50 92 LYS A C 1
ATOM 718 O O . LYS A 1 92 ? 32.596 -1.678 -30.747 1.00 77.50 92 LYS A O 1
ATOM 723 N N . ASN A 1 93 ? 31.034 -3.289 -30.659 1.00 77.56 93 ASN A N 1
ATOM 724 C CA . ASN A 1 93 ? 31.990 -4.392 -30.605 1.00 77.56 93 ASN A CA 1
ATOM 725 C C . ASN A 1 93 ? 32.733 -4.586 -31.939 1.00 77.56 93 ASN A C 1
ATOM 727 O O . ASN A 1 93 ? 33.944 -4.769 -31.922 1.00 77.56 93 ASN A O 1
ATOM 731 N N . GLU A 1 94 ? 32.051 -4.484 -33.084 1.00 79.31 94 GLU A N 1
ATOM 732 C CA . GLU A 1 94 ? 32.695 -4.603 -34.402 1.00 79.31 94 GLU A CA 1
ATOM 733 C C . GLU A 1 94 ? 33.694 -3.464 -34.678 1.00 79.31 94 GLU A C 1
ATOM 735 O O . GLU A 1 94 ? 34.779 -3.706 -35.216 1.00 79.31 94 GLU A O 1
ATOM 740 N N . ASP A 1 95 ? 33.371 -2.241 -34.248 1.00 80.44 95 ASP A N 1
ATOM 741 C CA . ASP A 1 95 ? 34.261 -1.081 -34.366 1.00 80.44 95 ASP A CA 1
ATOM 742 C C . ASP A 1 95 ? 35.525 -1.242 -33.495 1.00 80.44 95 ASP A C 1
ATOM 744 O O . ASP A 1 95 ? 36.637 -0.973 -33.958 1.00 80.44 95 ASP A O 1
ATOM 748 N N . GLU A 1 96 ? 35.387 -1.743 -32.258 1.00 81.00 96 GLU A N 1
ATOM 749 C CA . GLU A 1 96 ? 36.536 -2.062 -31.396 1.00 81.00 96 GLU A CA 1
ATOM 750 C C . GLU A 1 96 ? 37.387 -3.202 -31.973 1.00 81.00 96 GLU A C 1
ATOM 752 O O . GLU A 1 96 ? 38.613 -3.099 -32.008 1.00 81.00 96 GLU A O 1
ATOM 757 N N . VAL A 1 97 ? 36.769 -4.261 -32.503 1.00 82.31 97 VAL A N 1
ATOM 758 C CA . VAL A 1 97 ? 37.492 -5.389 -33.114 1.00 82.31 97 VAL A CA 1
ATOM 759 C C . VAL A 1 97 ? 38.288 -4.943 -34.345 1.00 82.31 97 VAL A C 1
ATOM 761 O O . VAL A 1 97 ? 39.455 -5.315 -34.475 1.00 82.31 97 VAL A O 1
ATOM 764 N N . LYS A 1 98 ? 37.726 -4.099 -35.223 1.00 82.38 98 LYS A N 1
ATOM 765 C CA . LYS A 1 98 ? 38.460 -3.564 -36.388 1.00 82.38 98 LYS A CA 1
ATOM 766 C C . LYS A 1 98 ? 39.667 -2.721 -35.986 1.00 82.38 98 LYS A C 1
ATOM 768 O O . LYS A 1 98 ? 40.720 -2.837 -36.615 1.00 82.38 98 LYS A O 1
ATOM 773 N N . LEU A 1 99 ? 39.541 -1.906 -34.939 1.00 81.19 99 LEU A N 1
ATOM 774 C CA . LEU A 1 99 ? 40.652 -1.101 -34.426 1.00 81.19 99 LEU A CA 1
ATOM 775 C C . LEU A 1 99 ? 41.769 -1.977 -33.851 1.00 81.19 99 LEU A C 1
ATOM 777 O O . LEU A 1 99 ? 42.940 -1.757 -34.158 1.00 81.19 99 LEU A O 1
ATOM 781 N N . VAL A 1 100 ? 41.421 -3.010 -33.081 1.00 81.38 100 VAL A N 1
ATOM 782 C CA . VAL A 1 100 ? 42.398 -3.938 -32.491 1.00 81.38 100 VAL A CA 1
ATOM 783 C C . VAL A 1 100 ? 43.092 -4.779 -33.566 1.00 81.38 100 VAL A C 1
ATOM 785 O O . VAL A 1 100 ? 44.304 -4.976 -33.492 1.00 81.38 100 VAL A O 1
ATOM 788 N N . VAL A 1 101 ? 42.371 -5.239 -34.593 1.00 81.00 101 VAL A N 1
ATOM 789 C CA . VAL A 1 101 ? 42.959 -5.968 -35.732 1.00 81.00 101 VAL A CA 1
ATOM 790 C C . VAL A 1 101 ? 43.892 -5.065 -36.539 1.00 81.00 101 VAL A C 1
ATOM 792 O O . VAL A 1 101 ? 44.989 -5.490 -36.898 1.00 81.00 101 VAL A O 1
ATOM 795 N N . SER A 1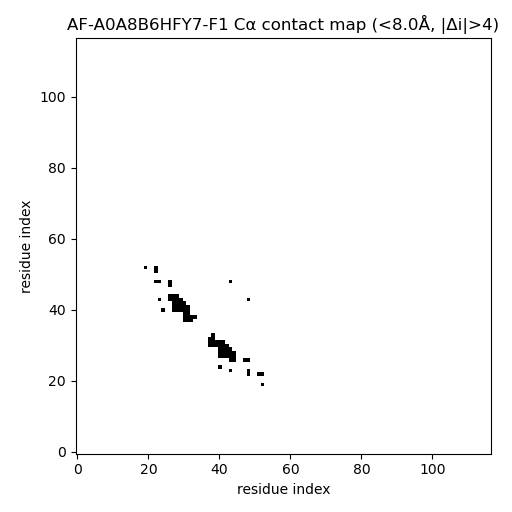 102 ? 43.509 -3.806 -36.778 1.00 80.12 102 SER A N 1
ATOM 796 C CA . SER A 1 102 ? 44.369 -2.846 -37.476 1.00 80.12 102 SER A CA 1
ATOM 797 C C . SER A 1 102 ? 45.630 -2.504 -36.675 1.00 80.12 102 SER A C 1
ATOM 799 O O . SER A 1 102 ? 46.697 -2.360 -37.268 1.00 80.12 102 SER A O 1
ATOM 801 N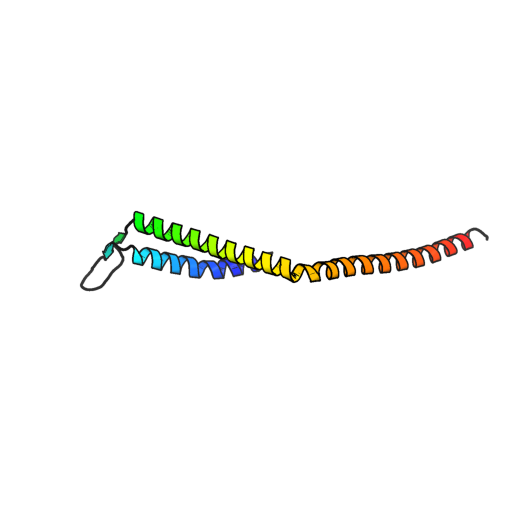 N . ALA A 1 103 ? 45.532 -2.393 -35.347 1.00 78.69 103 ALA A N 1
ATOM 802 C CA . ALA A 1 103 ? 46.680 -2.148 -34.475 1.00 78.69 103 ALA A CA 1
ATOM 803 C C . ALA A 1 103 ? 47.632 -3.358 -34.434 1.00 78.69 103 ALA A C 1
ATOM 805 O O . ALA A 1 103 ? 48.823 -3.212 -34.701 1.00 78.69 103 ALA A O 1
ATOM 806 N N . ASN A 1 104 ? 47.101 -4.567 -34.214 1.00 73.50 104 ASN A N 1
ATOM 807 C CA . ASN A 1 104 ? 47.907 -5.794 -34.188 1.00 73.50 104 ASN A CA 1
ATOM 808 C C . ASN A 1 104 ? 48.539 -6.116 -35.550 1.00 73.50 104 ASN A C 1
ATOM 810 O O . ASN A 1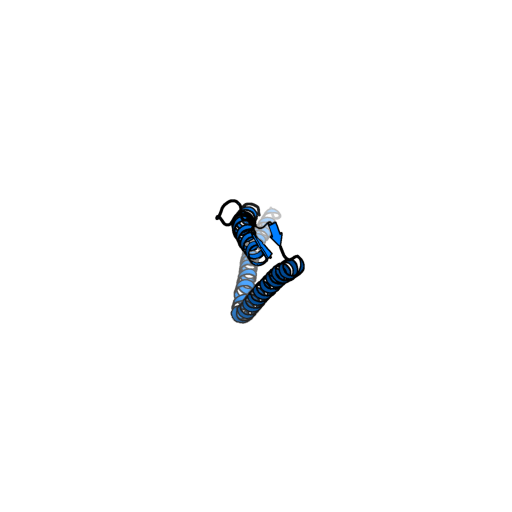 104 ? 49.665 -6.603 -35.603 1.00 73.50 104 ASN A O 1
ATOM 814 N N . GLY A 1 105 ? 47.855 -5.820 -36.660 1.00 69.62 105 GLY A N 1
ATOM 815 C CA . GLY A 1 105 ? 48.418 -5.983 -38.002 1.00 69.62 105 GLY A CA 1
ATOM 816 C C . GLY A 1 105 ? 49.617 -5.065 -38.265 1.00 69.62 105 GLY A C 1
ATOM 817 O O . GLY A 1 105 ? 50.551 -5.453 -38.967 1.00 69.62 105 GLY A O 1
ATOM 818 N N . HIS A 1 106 ? 49.625 -3.870 -37.667 1.00 64.81 106 HIS A N 1
ATOM 819 C CA . HIS A 1 106 ? 50.743 -2.935 -37.773 1.00 64.81 106 HIS A CA 1
ATOM 820 C C . HIS A 1 106 ? 51.935 -3.362 -36.895 1.00 64.81 106 HIS A C 1
ATOM 822 O O . HIS A 1 106 ? 53.083 -3.269 -37.332 1.00 64.81 106 HIS A O 1
ATOM 828 N N . ASP A 1 107 ? 51.681 -3.912 -35.701 1.00 63.78 107 ASP A N 1
ATOM 829 C CA . ASP A 1 107 ? 52.733 -4.466 -34.833 1.00 63.78 107 ASP A CA 1
ATOM 830 C C . ASP A 1 107 ? 53.338 -5.774 -35.376 1.00 63.78 107 ASP A C 1
ATOM 832 O O . ASP A 1 107 ? 54.555 -5.963 -35.307 1.00 63.78 107 ASP A O 1
ATOM 836 N N . ALA A 1 108 ? 52.541 -6.638 -36.017 1.00 61.72 108 ALA A N 1
ATOM 837 C CA . ALA A 1 108 ? 53.037 -7.861 -36.658 1.00 61.72 108 ALA A CA 1
ATOM 838 C C . ALA A 1 108 ? 54.037 -7.576 -37.798 1.00 61.72 108 ALA A C 1
ATOM 840 O O . ALA A 1 108 ? 54.973 -8.345 -38.018 1.00 61.72 108 ALA A O 1
ATOM 841 N N . ASN A 1 109 ? 53.882 -6.452 -38.509 1.00 59.75 109 ASN A N 1
ATOM 842 C CA . ASN A 1 109 ? 54.829 -6.037 -39.548 1.00 59.75 109 ASN A CA 1
ATOM 843 C C . ASN A 1 109 ? 56.108 -5.417 -38.947 1.00 59.75 109 ASN A C 1
ATOM 845 O O . ASN A 1 109 ? 57.207 -5.633 -39.455 1.00 59.75 109 ASN A O 1
ATOM 849 N N . LYS A 1 110 ? 55.983 -4.718 -37.809 1.00 58.94 110 LYS A N 1
ATOM 850 C CA . LYS A 1 110 ? 57.106 -4.093 -37.094 1.00 58.94 110 LYS A CA 1
ATOM 851 C C . LYS A 1 110 ? 58.028 -5.106 -36.403 1.00 58.94 110 LYS A C 1
ATOM 853 O O . LYS A 1 110 ? 59.230 -4.871 -36.338 1.00 58.94 110 LYS A O 1
ATOM 858 N N . GLY A 1 111 ? 57.496 -6.238 -35.935 1.00 54.75 111 GLY A N 1
ATOM 859 C CA . GLY A 1 111 ? 58.303 -7.347 -35.409 1.00 54.75 111 GLY A CA 1
ATOM 860 C C . GLY A 1 111 ? 59.164 -8.025 -36.480 1.00 54.75 111 GLY A C 1
ATOM 861 O O . GLY A 1 111 ? 60.321 -8.341 -36.227 1.00 54.75 111 GLY A O 1
ATOM 862 N N . ARG A 1 112 ? 58.644 -8.160 -37.708 1.00 54.19 112 ARG A N 1
ATOM 863 C CA . ARG A 1 112 ?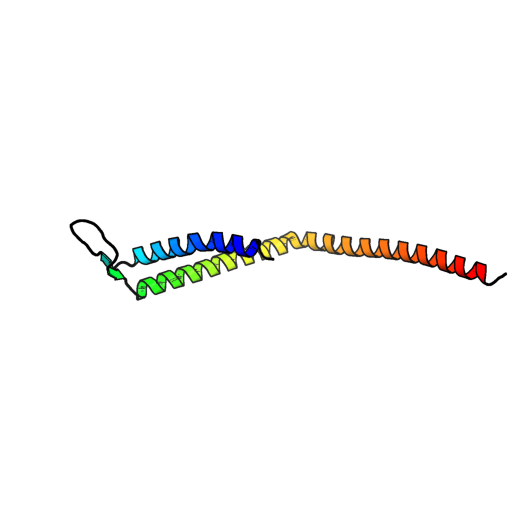 59.340 -8.849 -38.805 1.00 54.19 112 ARG A CA 1
ATOM 864 C C . ARG A 1 112 ? 60.505 -8.052 -39.408 1.00 54.19 112 ARG A C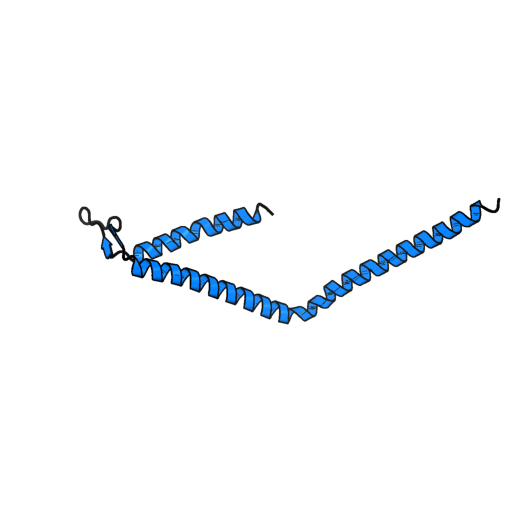 1
ATOM 866 O O . ARG A 1 112 ? 61.420 -8.652 -39.947 1.00 54.19 112 ARG A O 1
ATOM 873 N N . GLN A 1 113 ? 60.510 -6.719 -39.315 1.00 57.88 113 GLN A N 1
ATOM 874 C CA . GLN A 1 113 ? 61.631 -5.899 -39.813 1.00 57.88 113 GLN A CA 1
ATOM 875 C C . GLN A 1 113 ? 62.858 -5.863 -38.882 1.00 57.88 113 GLN A C 1
ATOM 877 O O . GLN A 1 113 ? 63.894 -5.345 -39.289 1.00 57.88 113 GLN A O 1
ATOM 882 N N . ASN A 1 114 ? 62.768 -6.409 -37.663 1.00 54.00 114 ASN A N 1
ATOM 883 C CA . ASN A 1 114 ? 63.875 -6.425 -36.699 1.00 54.00 114 ASN A CA 1
ATOM 884 C C . ASN A 1 114 ? 64.604 -7.781 -36.595 1.00 54.00 114 ASN A C 1
ATOM 886 O O . ASN A 1 114 ? 65.563 -7.868 -35.836 1.00 54.00 114 ASN A O 1
ATOM 890 N N . GLU A 1 115 ? 64.187 -8.813 -37.339 1.00 55.56 115 GLU A N 1
ATOM 891 C CA . GLU A 1 115 ? 64.902 -10.105 -37.432 1.00 55.56 115 GLU A CA 1
ATOM 892 C C . GLU A 1 115 ? 65.780 -10.235 -38.693 1.00 55.56 115 GLU A C 1
ATOM 894 O O . GLU A 1 115 ? 66.570 -11.168 -38.790 1.00 55.56 115 GLU A O 1
ATOM 899 N N . ASP A 1 116 ? 65.696 -9.286 -39.633 1.00 55.56 116 ASP A N 1
ATOM 900 C CA . ASP A 1 116 ? 66.445 -9.292 -40.902 1.00 55.56 116 ASP A CA 1
ATOM 901 C C . ASP A 1 116 ? 67.650 -8.309 -40.909 1.00 55.56 116 ASP A C 1
ATOM 903 O O . ASP A 1 116 ? 68.021 -7.780 -41.962 1.00 55.56 116 ASP A O 1
ATOM 907 N N . LYS A 1 117 ? 68.273 -8.025 -39.750 1.00 49.28 117 LYS A N 1
ATOM 908 C CA . LYS A 1 117 ? 69.529 -7.250 -39.669 1.00 49.28 117 LYS A CA 1
ATOM 909 C C . LYS A 1 117 ? 70.503 -7.763 -38.614 1.00 49.28 117 LYS A C 1
ATOM 911 O O . LYS A 1 117 ? 70.064 -7.975 -37.466 1.00 49.28 117 LYS A O 1
#

Secondary structure (DSSP, 8-state):
--HHHHHHHHHHHTHHHHHHHHHHHHTEEEEEEETTEEEEEEEE-HHHHHHHHHHHHHHHHHHHHHHHHHHHHHHHHHGGGHHHHHHHHHHHHHHHHHHHHHHHHHHHHHHHTTS--

InterPro domains:
  IPR004156 Organic anion transporter polypeptide [PF03137] (1-48)
  IPR004156 Organic anion transporter polypeptide [PTHR11388] (1-92)

Organism: Mytilus galloprovincialis (NCBI:txid29158)